Protein AF-A0A1H9I0I1-F1 (afdb_monomer_lite)

pLDDT: mean 81.77, std 9.26, range [49.38, 92.12]

Secondary structure (DSSP, 8-state):
----TTPPPPPPP--SPPP--SSHHHHHHHHHHHHHHHHHHHHHHHHHHH-TT--TTTTTEEE--GGGSEEEETTEEEEEEEEEEEETTEEEEEEEE----

Radius of gyration: 16.41 Å; chains: 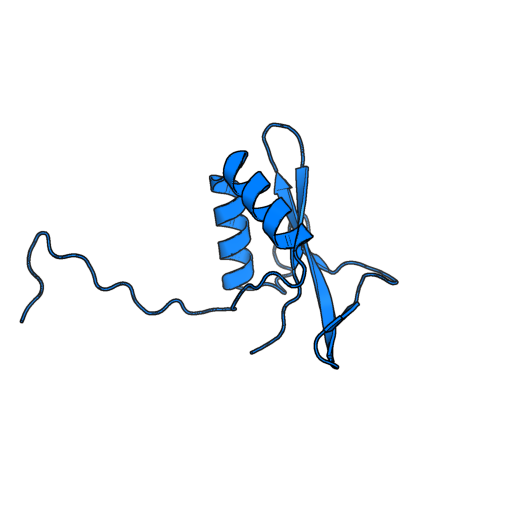1; bounding box: 33×40×46 Å

Foldseek 3Di:
DDDDVPDDDPDPPQAFFDFDDPDPVLVVLLVVCCVQPVVQSVVVVVCCRHPLCDPPCVVFKDWDDDPQQWDDDPNDIFGKMKGWGQTPVGIDIHITTGDDD

Structure (mmCIF, N/CA/C/O backbone):
data_AF-A0A1H9I0I1-F1
#
_entry.id   AF-A0A1H9I0I1-F1
#
loop_
_atom_site.group_PDB
_atom_site.id
_atom_site.type_symbol
_atom_site.label_atom_id
_atom_site.label_alt_id
_atom_site.label_comp_id
_atom_site.label_asym_id
_atom_site.label_entity_id
_atom_site.label_seq_id
_atom_site.pdbx_PDB_ins_code
_atom_site.Cartn_x
_atom_site.Cartn_y
_atom_site.Cartn_z
_atom_site.occupancy
_atom_site.B_iso_or_equiv
_atom_site.auth_seq_id
_atom_site.auth_comp_id
_atom_site.auth_asym_id
_atom_site.auth_atom_id
_atom_site.pdbx_PDB_model_num
ATOM 1 N N . MET A 1 1 ? -18.933 -26.147 -23.619 1.00 59.34 1 MET A N 1
ATOM 2 C CA . MET A 1 1 ? -17.958 -25.624 -24.600 1.00 59.34 1 MET A CA 1
ATOM 3 C C . MET A 1 1 ? -16.579 -25.801 -23.995 1.00 59.34 1 MET A C 1
ATOM 5 O O . MET A 1 1 ? -16.374 -25.314 -22.893 1.00 59.34 1 MET A O 1
ATOM 9 N N . SER A 1 2 ? -15.693 -26.562 -24.638 1.00 71.88 2 SER A N 1
ATOM 10 C CA . SER A 1 2 ? -14.329 -26.798 -24.139 1.00 71.88 2 SER A CA 1
ATOM 11 C C . SER A 1 2 ? -13.387 -25.695 -24.638 1.00 71.88 2 SER A C 1
ATOM 13 O O . SER A 1 2 ? -13.526 -25.324 -25.808 1.00 71.88 2 SER A O 1
ATOM 15 N N . PRO A 1 3 ? -12.445 -25.195 -23.815 1.00 77.69 3 PRO A N 1
ATOM 16 C CA . PRO A 1 3 ? -11.474 -24.190 -24.246 1.00 77.69 3 PRO A CA 1
ATOM 17 C C . PRO A 1 3 ? -10.625 -24.697 -25.417 1.00 77.69 3 PRO A C 1
ATOM 19 O O . PRO A 1 3 ? -10.202 -25.857 -25.425 1.00 77.69 3 PRO A O 1
ATOM 22 N N . LYS A 1 4 ? -10.370 -23.837 -26.403 1.00 79.31 4 LYS A N 1
ATOM 23 C CA . LYS A 1 4 ? -9.559 -24.124 -27.592 1.00 79.31 4 LYS A CA 1
ATOM 24 C C . LYS A 1 4 ? -8.290 -23.275 -27.621 1.00 79.31 4 LYS A C 1
ATOM 26 O O . LYS A 1 4 ? -8.166 -22.249 -26.960 1.00 79.31 4 LYS A O 1
ATOM 31 N N . LYS A 1 5 ? -7.322 -23.710 -28.432 1.00 76.94 5 LYS A N 1
ATOM 32 C CA . LYS A 1 5 ? -6.098 -22.950 -28.717 1.00 76.94 5 LYS A CA 1
ATOM 33 C C . LYS A 1 5 ? -6.467 -21.558 -29.247 1.00 76.94 5 LYS A C 1
ATOM 35 O O . LYS A 1 5 ? -7.102 -21.463 -30.29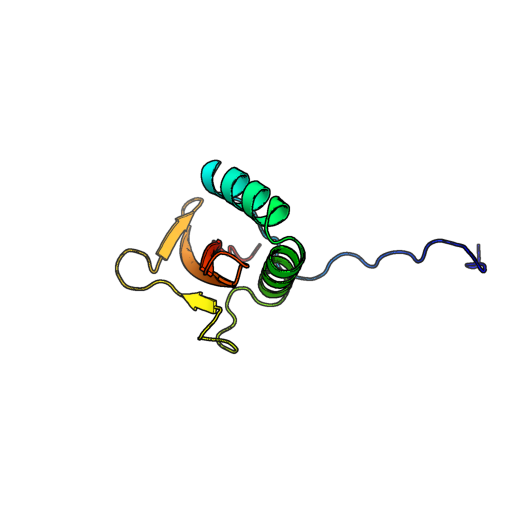2 1.00 76.94 5 LYS A O 1
ATOM 40 N N . GLY A 1 6 ? -6.020 -20.513 -28.553 1.00 82.69 6 GLY A N 1
ATOM 41 C CA . GLY A 1 6 ? -6.305 -19.116 -28.895 1.00 82.69 6 GLY A CA 1
ATOM 42 C C . GLY A 1 6 ? -7.457 -18.491 -28.105 1.00 82.69 6 GLY A C 1
ATOM 43 O O . GLY A 1 6 ? -7.608 -17.273 -28.158 1.00 82.69 6 GLY A O 1
ATOM 44 N N . ASP A 1 7 ? -8.217 -19.279 -27.338 1.00 85.56 7 ASP A N 1
ATOM 45 C CA . ASP A 1 7 ? -9.213 -18.725 -26.424 1.00 85.56 7 ASP A CA 1
ATOM 46 C C . ASP A 1 7 ? -8.513 -17.989 -25.279 1.00 85.56 7 ASP A C 1
ATOM 48 O O . ASP A 1 7 ? -7.483 -18.434 -24.757 1.00 85.56 7 ASP A O 1
ATOM 52 N N . GLN A 1 8 ? -9.087 -16.858 -24.867 1.00 78.19 8 GLN A N 1
ATOM 53 C CA . GLN A 1 8 ? -8.623 -16.191 -23.661 1.00 78.19 8 GLN A CA 1
ATOM 54 C C . GLN A 1 8 ? -8.853 -17.090 -22.449 1.00 78.19 8 GLN A C 1
ATOM 56 O O . GLN A 1 8 ? -9.938 -17.636 -22.242 1.00 78.19 8 GLN A O 1
ATOM 61 N N . VAL A 1 9 ? -7.811 -17.220 -21.632 1.00 83.44 9 VAL A N 1
ATOM 62 C CA . VAL A 1 9 ? -7.896 -17.903 -20.345 1.00 83.44 9 VAL A CA 1
ATOM 63 C C . VAL A 1 9 ? -8.829 -17.101 -19.444 1.00 83.44 9 VAL A C 1
ATOM 65 O O . VAL A 1 9 ? -8.666 -15.888 -19.304 1.00 83.44 9 VAL A O 1
ATOM 68 N N . SER A 1 10 ? -9.799 -17.769 -18.819 1.00 80.31 10 SER A N 1
ATOM 69 C CA . SER A 1 10 ? -10.612 -17.139 -17.782 1.00 80.31 10 SER A CA 1
ATOM 70 C C . SER A 1 10 ? -9.707 -16.685 -16.643 1.00 80.31 10 SER A C 1
ATOM 72 O O . SER A 1 10 ? -9.024 -17.500 -16.024 1.00 80.31 10 SER A O 1
ATOM 74 N N . VAL A 1 11 ? -9.695 -15.381 -16.377 1.00 76.00 11 VAL A N 1
ATOM 75 C CA . VAL A 1 11 ? -8.941 -14.828 -15.255 1.00 76.00 11 VAL A CA 1
ATOM 76 C C . VAL A 1 11 ? -9.691 -15.209 -13.976 1.00 76.00 11 VAL A C 1
ATOM 78 O O . VAL A 1 11 ? -10.868 -14.854 -13.852 1.00 76.00 11 VAL A O 1
ATOM 81 N N . PRO A 1 12 ? -9.073 -15.963 -13.047 1.00 74.38 12 PRO A N 1
ATOM 82 C CA . PRO A 1 12 ? -9.703 -16.245 -11.766 1.00 74.38 12 PRO A CA 1
ATOM 83 C C . PRO A 1 12 ? -9.996 -14.925 -11.038 1.00 74.38 12 PRO A C 1
ATOM 85 O O . PRO A 1 12 ? -9.273 -13.944 -11.235 1.00 74.38 12 PRO A O 1
ATOM 88 N N . PRO A 1 13 ? -11.052 -14.868 -10.208 1.00 73.75 13 PRO A N 1
ATOM 89 C CA . PRO A 1 13 ? -11.347 -13.670 -9.436 1.00 73.75 13 PRO A CA 1
ATOM 90 C C . PRO A 1 13 ? -10.117 -13.270 -8.619 1.00 73.75 13 PRO A C 1
ATOM 92 O O . PRO A 1 13 ? -9.468 -14.118 -8.005 1.00 73.75 13 PRO A O 1
ATOM 95 N N . LEU A 1 14 ? -9.793 -11.975 -8.635 1.00 71.00 14 LEU A N 1
ATOM 96 C CA . LEU A 1 14 ? -8.685 -11.433 -7.857 1.00 71.00 14 LEU A CA 1
ATOM 97 C C . LEU A 1 14 ? -8.956 -11.704 -6.372 1.00 71.00 14 LEU A C 1
ATOM 99 O O . LEU A 1 14 ? -9.882 -11.144 -5.789 1.00 71.00 14 LEU A O 1
ATOM 103 N N . SER A 1 15 ? -8.163 -12.588 -5.777 1.00 75.81 15 SER A N 1
ATOM 104 C CA . SER A 1 15 ? -8.147 -12.826 -4.337 1.00 75.81 15 SER A CA 1
ATOM 105 C C . SER A 1 15 ? -7.209 -11.833 -3.659 1.00 75.81 15 SER A C 1
ATOM 107 O O . SER A 1 15 ? -6.137 -11.557 -4.193 1.00 75.81 15 SER A O 1
ATOM 109 N N . GLY A 1 16 ? -7.568 -11.354 -2.469 1.00 82.81 16 GLY A N 1
ATOM 110 C CA . GLY A 1 16 ? -6.698 -10.508 -1.654 1.00 82.81 16 GLY A CA 1
ATOM 111 C C . GLY A 1 16 ? -7.400 -9.262 -1.132 1.00 82.81 16 GLY A C 1
ATOM 112 O O . GLY A 1 16 ? -8.627 -9.166 -1.119 1.00 82.81 16 GLY A O 1
ATOM 113 N N . TRP A 1 17 ? -6.598 -8.308 -0.681 1.00 84.12 17 TRP A N 1
ATOM 114 C CA . TRP A 1 17 ? -7.069 -7.050 -0.127 1.00 84.12 17 TRP A CA 1
ATOM 115 C C . TRP A 1 17 ? -7.525 -6.090 -1.220 1.00 84.12 17 TRP A C 1
ATOM 117 O O . TRP A 1 17 ? -6.879 -5.947 -2.261 1.00 84.12 17 TRP A O 1
ATOM 127 N N . ASN A 1 18 ? -8.621 -5.377 -0.960 1.00 83.44 18 ASN A N 1
ATOM 128 C CA . ASN A 1 18 ? -9.050 -4.299 -1.836 1.00 83.44 18 ASN A CA 1
ATOM 129 C C . ASN A 1 18 ? -8.327 -3.001 -1.464 1.00 83.44 18 ASN A C 1
ATOM 131 O O . ASN A 1 18 ? -8.484 -2.486 -0.356 1.00 83.44 18 ASN A O 1
ATOM 135 N N . VAL A 1 19 ? -7.553 -2.464 -2.402 1.00 84.44 19 VAL A N 1
ATOM 136 C CA . VAL A 1 19 ? -6.800 -1.223 -2.214 1.00 84.44 19 VAL A CA 1
ATOM 137 C C . VAL A 1 19 ? -7.626 -0.065 -2.759 1.00 84.44 19 VAL A C 1
ATOM 139 O O . VAL A 1 19 ? -7.997 -0.060 -3.930 1.00 84.44 19 VAL A O 1
ATOM 142 N N . ILE A 1 20 ? -7.914 0.918 -1.906 1.00 85.06 20 ILE A N 1
ATOM 143 C CA . ILE A 1 20 ? -8.714 2.096 -2.257 1.00 85.06 20 ILE A CA 1
ATOM 144 C C . ILE A 1 20 ? -7.933 3.387 -2.010 1.00 85.06 20 ILE A C 1
ATOM 146 O O . ILE A 1 20 ? -7.169 3.498 -1.048 1.00 85.06 20 ILE A O 1
ATOM 150 N N . HIS A 1 21 ? -8.182 4.407 -2.831 1.00 84.06 21 HIS A N 1
ATOM 151 C CA . HIS A 1 21 ? -7.769 5.770 -2.511 1.00 84.06 21 HIS A CA 1
ATOM 152 C C . HIS A 1 21 ? -8.716 6.321 -1.450 1.00 84.06 21 HIS A C 1
ATOM 154 O O . HIS A 1 21 ? -9.932 6.269 -1.611 1.00 84.06 21 HIS A O 1
ATOM 160 N N . GLY A 1 22 ? -8.176 6.857 -0.356 1.00 75.62 22 GLY A N 1
ATOM 161 C CA . GLY A 1 22 ? -9.026 7.535 0.635 1.00 75.62 22 GLY A CA 1
ATOM 162 C C . GLY A 1 22 ? -8.925 9.058 0.612 1.00 75.62 22 GLY A C 1
ATOM 163 O O . GLY A 1 22 ? -9.549 9.687 1.454 1.00 75.62 22 GLY A O 1
ATOM 164 N N . THR A 1 23 ? -8.149 9.642 -0.310 1.00 80.25 23 THR A N 1
ATOM 165 C CA . THR A 1 23 ? -8.200 11.077 -0.641 1.00 80.25 23 THR A CA 1
ATOM 166 C C . THR A 1 23 ? -7.961 11.277 -2.140 1.00 80.25 23 THR A C 1
ATOM 168 O O . THR A 1 23 ? -7.411 10.390 -2.799 1.00 80.25 23 THR A O 1
ATOM 171 N N . THR A 1 24 ? -8.359 12.433 -2.673 1.00 84.69 24 THR A N 1
ATOM 172 C CA . THR A 1 24 ? -8.160 12.788 -4.088 1.00 84.69 24 THR A CA 1
ATOM 173 C C . THR A 1 24 ? -6.681 12.968 -4.421 1.00 84.69 24 THR A C 1
ATOM 175 O O . THR A 1 24 ? -6.221 12.492 -5.453 1.00 84.69 24 THR A O 1
ATOM 178 N N . GLU A 1 25 ? -5.899 13.554 -3.515 1.00 83.81 25 GLU A N 1
ATOM 179 C CA . GLU A 1 25 ? -4.452 13.740 -3.684 1.00 83.81 25 GLU A CA 1
ATOM 180 C C . GLU A 1 25 ? -3.731 12.393 -3.807 1.00 83.81 25 GLU A C 1
ATOM 182 O O . GLU A 1 25 ? -2.799 12.254 -4.596 1.00 83.81 25 GLU A O 1
ATOM 187 N N . ALA A 1 26 ? -4.191 11.376 -3.069 1.00 83.56 26 ALA A N 1
ATOM 188 C CA . ALA A 1 26 ? -3.654 10.023 -3.171 1.00 83.56 26 ALA A CA 1
ATOM 189 C C . ALA A 1 26 ? -3.978 9.355 -4.519 1.00 83.56 26 ALA A C 1
ATOM 191 O O . ALA A 1 26 ? -3.212 8.500 -4.958 1.00 83.56 26 ALA A O 1
ATOM 192 N N . ALA A 1 27 ? -5.096 9.713 -5.160 1.00 87.00 27 ALA A N 1
ATOM 193 C CA . ALA A 1 27 ? -5.424 9.243 -6.506 1.00 87.00 27 ALA A CA 1
ATOM 194 C C . ALA A 1 27 ? -4.517 9.913 -7.547 1.00 87.00 27 ALA A C 1
ATOM 196 O O . ALA A 1 27 ? -3.839 9.222 -8.301 1.00 87.00 27 ALA A O 1
ATOM 197 N N . THR A 1 28 ? -4.401 11.244 -7.509 1.00 89.31 28 THR A N 1
ATOM 198 C CA . THR A 1 28 ? -3.527 11.998 -8.422 1.00 89.31 28 THR A CA 1
ATOM 199 C C . THR A 1 28 ? -2.056 11.595 -8.285 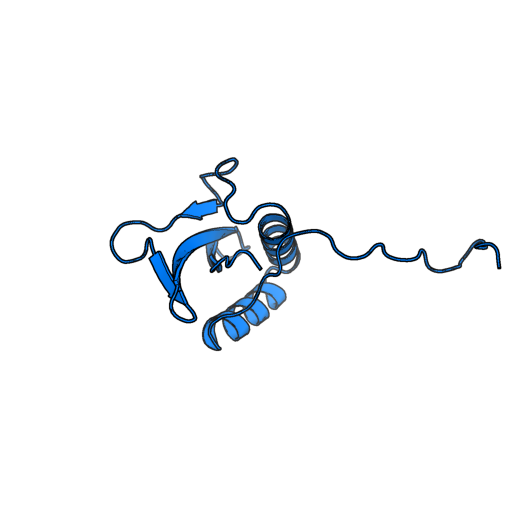1.00 89.31 28 THR A C 1
ATOM 201 O O . THR A 1 28 ? -1.378 11.374 -9.284 1.00 89.31 28 THR A O 1
ATOM 204 N N . GLY A 1 29 ? -1.554 11.441 -7.055 1.00 87.62 29 GLY A N 1
ATOM 205 C CA . GLY A 1 29 ? -0.180 10.990 -6.822 1.00 87.62 29 GLY A CA 1
ATOM 206 C C . GLY A 1 29 ? 0.077 9.569 -7.333 1.00 87.62 29 GLY A C 1
ATOM 207 O O . GLY A 1 29 ? 1.164 9.278 -7.826 1.00 87.62 29 GLY A O 1
ATOM 208 N N . TRP A 1 30 ? -0.927 8.688 -7.263 1.00 88.94 30 TRP A N 1
ATOM 209 C CA . TRP A 1 30 ? -0.834 7.341 -7.824 1.00 88.94 30 TRP A CA 1
ATOM 210 C C . TRP A 1 30 ? -0.796 7.346 -9.356 1.00 88.94 30 TRP A C 1
ATOM 212 O O . TRP A 1 30 ? 0.020 6.643 -9.946 1.00 88.94 30 TRP A O 1
ATOM 222 N N . GLU A 1 31 ? -1.631 8.157 -10.006 1.00 91.88 31 GLU A N 1
ATOM 223 C CA . GLU A 1 31 ? -1.619 8.315 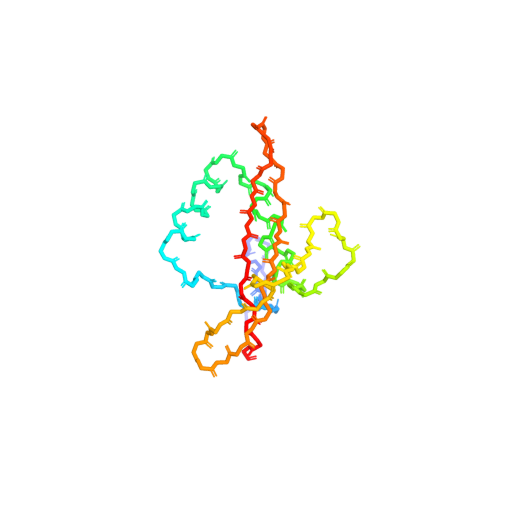-11.466 1.00 91.88 31 GLU A CA 1
ATOM 224 C C . GLU A 1 31 ? -0.267 8.832 -11.970 1.00 91.88 31 GLU A C 1
ATOM 226 O O . GLU A 1 31 ? 0.301 8.277 -12.914 1.00 91.88 31 GLU A O 1
ATOM 231 N N . GLU A 1 32 ? 0.288 9.841 -11.297 1.00 90.75 32 GLU A N 1
ATOM 232 C CA . GLU A 1 32 ? 1.611 10.375 -11.617 1.00 90.75 32 GLU A CA 1
ATOM 233 C C . GLU A 1 32 ? 2.701 9.313 -11.447 1.00 90.75 32 GLU A C 1
ATOM 235 O O . GLU A 1 32 ? 3.545 9.119 -12.324 1.00 90.75 32 GLU A O 1
ATOM 240 N N . LEU A 1 33 ? 2.641 8.549 -10.358 1.00 89.06 33 LEU A N 1
ATOM 241 C CA . LEU A 1 33 ? 3.559 7.446 -10.118 1.00 89.06 33 LEU A CA 1
ATOM 242 C C . LEU A 1 33 ? 3.466 6.370 -11.211 1.00 89.06 33 LEU A C 1
ATOM 244 O O . LEU A 1 33 ? 4.493 5.869 -11.673 1.00 89.06 33 LEU A O 1
ATOM 248 N N . CYS A 1 34 ? 2.258 6.014 -11.650 1.00 92.12 34 CYS A N 1
ATOM 249 C CA . CYS A 1 34 ? 2.065 5.088 -12.763 1.00 92.12 34 CYS A CA 1
ATOM 250 C C . CYS A 1 34 ? 2.677 5.625 -14.063 1.00 92.12 34 CYS A C 1
ATOM 252 O O . CYS A 1 34 ? 3.219 4.837 -14.836 1.00 92.12 34 CYS A O 1
ATOM 254 N N . ARG A 1 35 ? 2.646 6.944 -14.290 1.00 91.12 35 ARG A N 1
ATOM 255 C CA . ARG A 1 35 ? 3.245 7.583 -15.469 1.00 91.12 35 ARG A CA 1
ATOM 256 C C . ARG A 1 35 ? 4.769 7.469 -15.482 1.00 91.12 35 ARG A C 1
ATOM 258 O O . ARG A 1 35 ? 5.339 7.162 -16.525 1.00 91.12 35 ARG A O 1
ATOM 265 N N . VAL A 1 36 ? 5.423 7.702 -14.343 1.00 90.31 36 VAL A N 1
ATOM 266 C CA . VAL A 1 36 ? 6.896 7.775 -14.268 1.00 90.31 36 VAL A CA 1
ATOM 267 C C . VAL A 1 36 ? 7.565 6.458 -13.863 1.00 90.31 36 VAL A C 1
ATOM 269 O O . VAL A 1 36 ? 8.745 6.253 -14.135 1.00 90.31 36 VAL A O 1
ATOM 272 N N . ALA A 1 37 ? 6.835 5.546 -13.211 1.00 90.12 37 ALA A N 1
ATOM 273 C CA . ALA A 1 37 ? 7.396 4.337 -12.606 1.00 90.12 37 ALA A CA 1
ATOM 274 C C . ALA A 1 37 ? 6.428 3.135 -12.617 1.00 90.12 37 ALA A C 1
ATOM 276 O O . ALA A 1 37 ? 6.330 2.401 -11.628 1.00 90.12 37 ALA A O 1
ATOM 277 N N . LEU A 1 38 ? 5.748 2.887 -13.745 1.00 90.75 38 LEU A N 1
ATOM 278 C CA . LEU A 1 38 ? 4.726 1.834 -13.884 1.00 90.75 38 LEU A CA 1
ATOM 279 C C . LEU A 1 38 ? 5.119 0.457 -13.304 1.00 90.75 38 LEU A C 1
ATOM 281 O O . LEU A 1 38 ? 4.330 -0.097 -12.534 1.00 9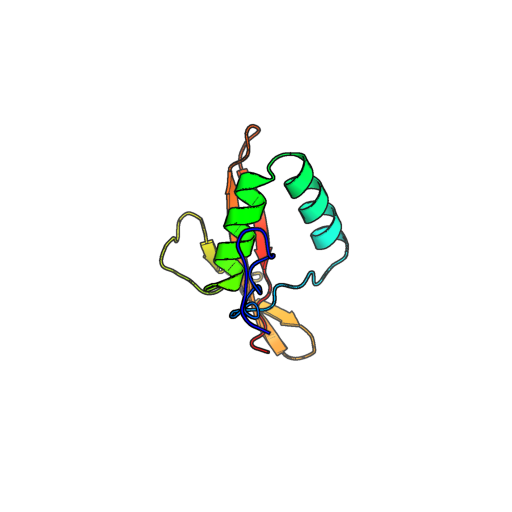0.75 38 LEU A O 1
ATOM 285 N N . PRO A 1 39 ? 6.315 -0.110 -13.581 1.00 91.31 39 PRO A N 1
ATOM 286 C CA . PRO A 1 39 ? 6.669 -1.427 -13.048 1.00 91.31 39 PRO A CA 1
ATOM 287 C C . PRO A 1 39 ? 6.761 -1.450 -11.518 1.00 91.31 39 PRO A C 1
ATOM 289 O O . PRO A 1 39 ? 6.434 -2.454 -10.884 1.00 91.31 39 PRO A O 1
ATOM 292 N N . ASN A 1 40 ? 7.195 -0.345 -10.910 1.00 89.81 40 ASN A N 1
ATOM 293 C CA . ASN A 1 40 ? 7.340 -0.248 -9.462 1.00 89.81 40 ASN A CA 1
ATOM 294 C C . ASN A 1 40 ? 5.991 0.039 -8.791 1.00 89.81 40 ASN A C 1
ATOM 296 O O . ASN A 1 40 ? 5.709 -0.549 -7.748 1.00 89.81 40 ASN A O 1
ATOM 300 N N . ALA A 1 41 ? 5.125 0.832 -9.431 1.00 90.44 41 ALA A N 1
ATOM 301 C CA . ALA A 1 41 ? 3.735 1.004 -9.014 1.00 90.44 41 ALA A CA 1
ATOM 302 C C . ALA A 1 41 ? 2.979 -0.337 -9.015 1.00 90.44 41 ALA A C 1
ATOM 304 O O . ALA A 1 41 ? 2.342 -0.686 -8.025 1.00 90.44 41 ALA A O 1
ATOM 305 N N . HIS A 1 42 ? 3.129 -1.150 -10.068 1.00 91.38 42 HIS A N 1
ATOM 306 C CA . HIS A 1 42 ? 2.542 -2.496 -10.118 1.00 91.38 42 HIS A CA 1
ATOM 307 C C . HIS A 1 42 ? 3.013 -3.371 -8.952 1.00 91.38 42 HIS A C 1
ATOM 309 O O . HIS A 1 42 ? 2.194 -3.980 -8.272 1.00 91.38 42 HIS A O 1
ATOM 315 N N . ARG A 1 43 ? 4.322 -3.404 -8.672 1.00 89.75 43 ARG A N 1
ATOM 316 C CA . ARG A 1 43 ? 4.866 -4.177 -7.541 1.00 89.75 43 ARG A CA 1
ATOM 317 C C . ARG A 1 43 ? 4.317 -3.713 -6.193 1.00 89.75 43 ARG A C 1
ATOM 319 O O . ARG A 1 43 ? 4.034 -4.554 -5.348 1.00 89.75 43 ARG A O 1
ATOM 326 N N . CYS A 1 44 ? 4.167 -2.402 -6.001 1.00 89.88 44 CYS A N 1
ATOM 327 C CA . CYS A 1 44 ? 3.539 -1.843 -4.806 1.00 89.88 44 CYS A CA 1
ATOM 328 C C . CYS A 1 44 ? 2.085 -2.321 -4.673 1.00 89.88 44 CYS A C 1
ATOM 330 O O . CYS A 1 44 ? 1.717 -2.883 -3.644 1.00 89.88 44 CYS A O 1
ATOM 332 N N . LEU A 1 45 ? 1.277 -2.182 -5.731 1.00 89.38 45 LEU A N 1
ATOM 333 C CA . LEU A 1 45 ? -0.128 -2.595 -5.709 1.00 89.38 45 LEU A CA 1
ATOM 334 C C . LEU A 1 45 ? -0.288 -4.092 -5.415 1.00 89.38 45 LEU A C 1
ATOM 336 O O . LEU A 1 45 ? -1.138 -4.471 -4.614 1.00 89.38 45 LEU A O 1
ATOM 340 N N . GLU A 1 46 ? 0.544 -4.936 -6.022 1.00 90.06 46 GLU A N 1
ATOM 341 C CA . GLU A 1 46 ? 0.517 -6.380 -5.783 1.00 90.06 46 GLU A CA 1
ATOM 342 C C . GLU A 1 46 ? 0.930 -6.741 -4.347 1.00 90.06 46 GLU A C 1
ATOM 344 O O . GLU A 1 46 ? 0.288 -7.588 -3.721 1.00 90.06 46 GLU A O 1
ATOM 349 N N . ALA A 1 47 ? 1.934 -6.065 -3.776 1.00 88.31 47 ALA A N 1
ATOM 350 C CA . ALA A 1 47 ? 2.317 -6.259 -2.376 1.00 88.31 47 ALA A CA 1
ATOM 351 C C . ALA A 1 47 ? 1.165 -5.909 -1.420 1.00 88.31 47 ALA A C 1
ATOM 353 O O . ALA A 1 47 ? 0.841 -6.688 -0.524 1.00 88.31 47 ALA A O 1
ATOM 354 N N . LEU A 1 48 ? 0.488 -4.785 -1.666 1.00 87.44 48 LEU A N 1
ATOM 355 C CA . LEU A 1 48 ? -0.653 -4.329 -0.870 1.00 87.44 48 LEU A CA 1
ATOM 356 C C . LEU A 1 48 ? -1.879 -5.233 -1.008 1.00 87.44 48 LEU A C 1
ATOM 358 O O . LEU A 1 48 ? -2.603 -5.432 -0.038 1.00 87.44 48 LEU A O 1
ATOM 362 N N . ARG A 1 49 ? -2.125 -5.785 -2.200 1.00 88.00 49 ARG A N 1
ATOM 363 C CA . ARG A 1 49 ? -3.197 -6.767 -2.423 1.00 88.00 49 ARG A CA 1
ATOM 364 C C . ARG A 1 49 ? -2.915 -8.096 -1.736 1.00 88.00 49 ARG A C 1
ATOM 366 O O . ARG A 1 49 ? -3.852 -8.757 -1.292 1.00 88.00 49 ARG A O 1
ATOM 373 N N . THR A 1 50 ? -1.645 -8.476 -1.648 1.00 89.06 50 THR A N 1
ATOM 374 C CA . THR A 1 50 ? -1.221 -9.737 -1.036 1.00 89.06 50 THR A CA 1
ATOM 375 C C . THR A 1 50 ? -1.277 -9.651 0.486 1.00 89.06 50 THR A C 1
ATOM 377 O O . THR A 1 50 ? -2.013 -10.403 1.121 1.00 89.06 50 THR A O 1
ATOM 380 N N . ASP A 1 51 ? -0.517 -8.726 1.073 1.00 87.44 51 ASP A N 1
ATOM 381 C CA . ASP A 1 51 ? -0.466 -8.511 2.516 1.00 87.44 51 ASP A CA 1
ATOM 382 C C . ASP A 1 51 ? -0.043 -7.062 2.830 1.00 87.44 51 ASP A C 1
ATOM 384 O O . ASP A 1 51 ? 1.146 -6.738 2.939 1.00 87.44 51 ASP A O 1
ATOM 388 N N . PRO A 1 52 ? -1.010 -6.154 2.998 1.00 84.94 52 PRO A N 1
ATOM 389 C CA . PRO A 1 52 ? -0.725 -4.751 3.233 1.00 84.94 52 PRO A CA 1
ATOM 390 C C . PRO A 1 52 ? -0.195 -4.461 4.643 1.00 84.94 52 PRO A C 1
ATOM 392 O O . PRO A 1 52 ? 0.264 -3.348 4.894 1.00 84.94 52 PRO A O 1
ATOM 395 N N . LEU A 1 53 ? -0.240 -5.437 5.553 1.00 86.31 53 LEU A N 1
ATOM 396 C CA . LEU A 1 53 ? 0.295 -5.330 6.913 1.00 86.31 53 LEU A CA 1
ATOM 397 C C . LEU A 1 53 ? 1.614 -6.107 7.058 1.00 86.31 53 LEU A C 1
ATOM 399 O O . LEU A 1 53 ? 2.100 -6.323 8.174 1.00 86.31 53 LEU A O 1
ATOM 403 N N . SER A 1 54 ? 2.192 -6.537 5.931 1.00 86.44 54 SER A N 1
ATOM 404 C CA . SER A 1 54 ? 3.409 -7.332 5.915 1.00 86.44 54 SER A CA 1
ATOM 405 C C . SER A 1 54 ? 4.563 -6.586 6.566 1.00 86.44 54 SER A C 1
ATOM 407 O O . SER A 1 54 ? 4.924 -5.469 6.196 1.00 86.44 54 SER A O 1
ATOM 409 N N . ARG A 1 55 ? 5.199 -7.261 7.523 1.00 85.75 55 ARG A N 1
ATOM 410 C CA . ARG A 1 55 ? 6.456 -6.829 8.151 1.00 85.75 55 ARG A CA 1
ATOM 411 C C . ARG A 1 55 ? 7.673 -7.539 7.557 1.00 85.75 55 ARG A C 1
ATOM 413 O O . ARG A 1 55 ? 8.784 -7.353 8.043 1.00 85.75 55 ARG A O 1
ATOM 420 N N . ALA A 1 56 ? 7.474 -8.358 6.521 1.00 85.69 56 ALA A N 1
ATOM 421 C CA . ALA A 1 56 ? 8.531 -9.176 5.930 1.00 85.69 56 ALA A CA 1
ATOM 422 C C . ALA A 1 56 ? 9.594 -8.340 5.199 1.00 85.69 56 ALA A C 1
ATOM 424 O O . ALA A 1 56 ? 10.737 -8.773 5.075 1.00 85.69 56 ALA A O 1
ATOM 425 N N . ASN A 1 57 ? 9.239 -7.138 4.734 1.00 81.44 57 ASN A N 1
ATOM 426 C CA . ASN A 1 57 ? 10.145 -6.244 4.019 1.00 81.44 57 ASN A CA 1
ATOM 427 C C . ASN A 1 57 ? 10.154 -4.848 4.651 1.00 81.44 57 ASN A C 1
ATOM 429 O O . ASN A 1 57 ? 9.710 -3.881 4.038 1.00 81.44 57 ASN A O 1
ATOM 433 N N . TRP A 1 58 ? 10.660 -4.752 5.886 1.00 80.62 58 TRP A N 1
ATOM 434 C CA . TRP A 1 58 ? 10.592 -3.520 6.687 1.00 80.62 58 TRP A CA 1
ATOM 435 C C . TRP A 1 58 ? 11.193 -2.293 5.982 1.00 80.62 58 TRP A C 1
ATOM 437 O O . TRP A 1 58 ? 10.696 -1.188 6.162 1.00 80.62 58 TRP A O 1
ATOM 447 N N . ASN A 1 59 ? 12.230 -2.493 5.158 1.00 80.94 59 ASN A N 1
ATOM 448 C CA . ASN A 1 59 ? 12.884 -1.416 4.412 1.00 80.94 59 ASN A CA 1
ATOM 449 C C . ASN A 1 59 ? 11.952 -0.766 3.386 1.00 80.94 59 ASN A C 1
ATOM 451 O O . ASN A 1 59 ? 12.166 0.378 3.027 1.00 80.94 59 ASN A O 1
ATOM 455 N N . ARG A 1 60 ? 10.973 -1.511 2.861 1.00 82.62 60 ARG A N 1
ATOM 456 C CA . ARG A 1 60 ? 10.059 -1.025 1.822 1.00 82.62 60 ARG A CA 1
ATOM 457 C C . ARG A 1 60 ? 8.636 -0.865 2.301 1.00 82.62 60 ARG A C 1
ATOM 459 O O . ARG A 1 60 ? 7.878 -0.198 1.624 1.00 82.62 60 ARG A O 1
ATOM 466 N N . GLN A 1 61 ? 8.258 -1.506 3.398 1.00 88.44 61 GLN A N 1
ATOM 467 C CA . GLN A 1 61 ? 6.909 -1.467 3.928 1.00 88.44 61 GLN A CA 1
ATOM 468 C C . GLN A 1 61 ? 6.968 -1.406 5.446 1.00 88.44 61 GLN A C 1
ATOM 470 O O . GLN A 1 61 ? 7.464 -2.326 6.099 1.00 88.44 61 GLN A O 1
ATOM 475 N N . HIS A 1 62 ? 6.446 -0.328 6.018 1.00 87.88 62 HIS A N 1
ATOM 476 C CA . HIS A 1 62 ? 6.401 -0.171 7.463 1.00 87.88 62 HIS A CA 1
ATOM 477 C C . HIS A 1 62 ? 5.215 0.678 7.905 1.00 87.88 62 HIS A C 1
ATOM 479 O O . HIS A 1 62 ? 4.786 1.610 7.226 1.00 87.88 62 HIS A O 1
ATOM 485 N N . GLN A 1 63 ? 4.703 0.379 9.096 1.00 88.25 63 GLN A N 1
ATOM 486 C CA . GLN A 1 63 ? 3.724 1.235 9.747 1.00 88.25 63 GLN A CA 1
ATOM 487 C C . GLN A 1 63 ? 4.363 2.594 10.054 1.00 88.25 63 GLN A C 1
ATOM 489 O O . GLN A 1 63 ? 5.515 2.677 10.500 1.00 88.25 63 GLN A O 1
ATOM 494 N N . LEU A 1 64 ? 3.605 3.665 9.837 1.00 88.62 64 LEU A N 1
ATOM 495 C CA . LEU A 1 64 ? 3.978 4.984 10.326 1.00 88.62 64 LEU A CA 1
ATOM 496 C C . LEU A 1 64 ? 4.027 4.989 11.861 1.00 88.62 64 LEU A C 1
ATOM 498 O O . LEU A 1 64 ? 3.483 4.113 12.533 1.00 88.62 64 LEU A O 1
ATOM 502 N N . ARG A 1 65 ? 4.714 5.974 12.445 1.00 88.12 65 ARG A N 1
ATOM 503 C CA . ARG A 1 65 ? 4.931 6.047 13.899 1.00 88.12 65 ARG A CA 1
ATOM 504 C C . ARG A 1 65 ? 4.361 7.323 14.505 1.00 88.12 65 ARG A C 1
ATOM 506 O O . ARG A 1 65 ? 4.112 8.317 13.821 1.00 88.12 65 ARG A O 1
ATOM 513 N N . GLY A 1 66 ? 4.188 7.295 15.826 1.00 90.38 66 GLY A N 1
ATOM 514 C CA . GLY A 1 66 ? 3.684 8.428 16.599 1.00 90.38 66 GLY A CA 1
ATOM 515 C C . GLY A 1 66 ? 2.283 8.835 16.151 1.00 90.38 66 GLY A C 1
ATOM 516 O O . GLY A 1 66 ? 1.441 7.985 15.885 1.00 90.38 66 GLY A O 1
ATOM 517 N N . ARG A 1 67 ? 2.047 10.141 16.009 1.00 87.06 67 ARG A N 1
ATOM 518 C CA . ARG A 1 67 ? 0.732 10.697 15.634 1.00 87.06 67 ARG A CA 1
ATOM 519 C C . ARG A 1 67 ? 0.219 10.284 14.247 1.00 87.06 67 ARG A C 1
ATOM 521 O O . ARG A 1 67 ? -0.921 10.575 13.924 1.00 87.06 67 ARG A O 1
ATOM 528 N N . HIS A 1 68 ? 1.076 9.698 13.411 1.00 85.75 68 HIS A N 1
ATOM 529 C CA . HIS A 1 68 ? 0.720 9.232 12.071 1.00 85.75 68 HIS A CA 1
ATOM 530 C C . HIS A 1 68 ? 0.528 7.714 12.019 1.00 85.75 68 HIS A C 1
ATOM 532 O O . HIS A 1 68 ? 0.227 7.193 10.955 1.00 85.75 68 HIS A O 1
ATOM 538 N N . ALA A 1 69 ? 0.736 6.997 13.131 1.00 86.50 69 ALA A N 1
ATOM 539 C CA . ALA A 1 69 ? 0.651 5.538 13.163 1.00 86.50 69 ALA A CA 1
ATOM 540 C C . ALA A 1 69 ? -0.755 5.018 12.868 1.00 86.50 69 ALA A C 1
ATOM 542 O O . ALA A 1 69 ? -0.910 3.926 12.316 1.00 86.50 69 ALA A O 1
ATOM 543 N N . THR A 1 70 ? -1.761 5.806 13.235 1.00 86.06 70 THR A N 1
ATOM 544 C CA . THR A 1 70 ? -3.166 5.499 13.032 1.00 86.06 70 THR A CA 1
ATOM 545 C C . THR A 1 70 ? -3.916 6.721 12.521 1.00 86.06 70 THR A C 1
ATOM 547 O O . THR A 1 70 ? -3.496 7.868 12.700 1.00 86.06 70 THR A O 1
ATOM 550 N N . ARG A 1 71 ? -5.030 6.476 11.833 1.00 83.69 71 ARG A N 1
ATOM 551 C CA . ARG A 1 71 ? -5.935 7.519 11.357 1.00 83.69 71 ARG A CA 1
ATOM 552 C C . ARG A 1 71 ? -7.365 7.007 11.366 1.00 83.69 71 ARG A C 1
ATOM 554 O O . ARG A 1 71 ? -7.622 5.865 10.993 1.00 83.69 71 ARG A O 1
ATOM 561 N N . GLU A 1 72 ? -8.299 7.869 11.744 1.00 85.50 72 GLU A N 1
ATOM 562 C CA . GLU A 1 72 ? -9.720 7.547 11.674 1.00 85.50 72 GLU A CA 1
ATOM 563 C C . GLU A 1 72 ? -10.185 7.434 10.211 1.00 85.50 72 GLU A C 1
ATOM 565 O O . GLU A 1 72 ? -9.910 8.296 9.369 1.00 85.50 72 GLU A O 1
ATOM 570 N N . TRP A 1 73 ? -10.900 6.355 9.905 1.00 80.81 73 TRP A N 1
ATOM 571 C CA . TRP A 1 73 ? -11.531 6.092 8.622 1.00 80.81 73 TRP A CA 1
ATOM 572 C C . TRP A 1 73 ? -12.896 5.447 8.846 1.00 80.81 73 TRP A C 1
ATOM 574 O O . TRP A 1 73 ? -12.992 4.361 9.413 1.00 80.81 73 TRP A O 1
ATOM 584 N N . LYS A 1 74 ? -13.964 6.112 8.387 1.00 82.38 74 LYS A N 1
ATOM 585 C CA . LYS A 1 74 ? -15.357 5.657 8.561 1.00 82.38 74 LYS A CA 1
ATOM 586 C C . LYS A 1 74 ? -15.695 5.268 10.016 1.00 82.38 74 LYS A C 1
ATOM 588 O O . LYS A 1 74 ? -16.362 4.264 10.246 1.00 82.38 74 LYS A O 1
ATOM 593 N N . GLY A 1 75 ? -15.219 6.048 10.990 1.00 85.31 75 GLY A N 1
ATOM 594 C CA . GLY A 1 75 ? -15.466 5.809 12.418 1.00 85.31 75 GLY A CA 1
ATOM 595 C C . GLY A 1 75 ? -14.639 4.678 13.037 1.00 85.31 75 GLY A C 1
ATOM 596 O O . GLY A 1 75 ? -14.911 4.276 14.162 1.00 85.31 75 GLY A O 1
ATOM 597 N N . SER A 1 76 ? -13.649 4.139 12.319 1.00 84.75 76 SER A N 1
ATOM 598 C CA . SER A 1 76 ? -12.690 3.163 12.846 1.00 84.75 76 SER A CA 1
ATOM 599 C C . SER A 1 76 ? -11.276 3.721 12.782 1.00 84.75 76 SER A C 1
ATOM 601 O O . SER A 1 76 ? -10.870 4.286 11.769 1.00 84.75 76 SER A O 1
ATOM 603 N N . GLU A 1 77 ? -10.506 3.542 13.848 1.00 86.12 77 GLU A N 1
ATOM 604 C CA . GLU A 1 77 ? -9.082 3.858 13.844 1.00 86.12 77 GLU A CA 1
ATOM 605 C C . GLU A 1 77 ? -8.321 2.748 13.108 1.00 86.12 77 GLU A C 1
ATOM 607 O O . GLU A 1 77 ? -8.360 1.584 13.505 1.00 86.12 77 GLU A O 1
ATOM 612 N N . LEU A 1 78 ? -7.670 3.099 11.998 1.00 84.75 78 LEU A N 1
ATOM 613 C CA . LEU A 1 78 ? -6.906 2.162 11.178 1.00 84.75 78 LEU A CA 1
ATOM 614 C C . LEU A 1 78 ? -5.423 2.498 11.233 1.00 84.75 78 LEU A C 1
ATOM 616 O O . LEU A 1 78 ? -5.045 3.670 11.207 1.00 84.75 78 LEU A O 1
ATOM 620 N N . GLU A 1 79 ? -4.584 1.464 11.240 1.00 86.38 79 GLU A N 1
ATOM 621 C CA . GLU A 1 79 ? -3.145 1.628 11.063 1.00 86.38 79 GLU A CA 1
ATOM 622 C C . GLU A 1 79 ? -2.845 2.273 9.706 1.00 86.38 79 GLU A C 1
ATOM 624 O O . GLU A 1 79 ? -3.425 1.912 8.676 1.00 86.38 79 GLU A O 1
ATOM 629 N N . GLN A 1 80 ? -1.912 3.222 9.702 1.00 86.50 80 GLN A N 1
ATOM 630 C CA . GLN A 1 80 ? -1.408 3.824 8.480 1.00 86.50 80 GLN A CA 1
ATOM 631 C C . GLN A 1 80 ? -0.056 3.209 8.134 1.00 86.50 80 GLN A C 1
ATOM 633 O O . GLN A 1 80 ? 0.884 3.223 8.933 1.00 86.50 80 GLN A O 1
ATOM 638 N N . TRP A 1 81 ? 0.027 2.680 6.921 1.00 88.19 81 TRP A N 1
ATOM 639 C CA . TRP A 1 81 ? 1.205 1.990 6.419 1.00 88.19 81 TRP A CA 1
ATOM 640 C C . TRP A 1 81 ? 1.804 2.745 5.255 1.00 88.19 81 TRP A C 1
ATOM 642 O O . TRP A 1 81 ? 1.092 3.372 4.473 1.00 88.19 81 TRP A O 1
ATOM 652 N N . GLU A 1 82 ? 3.119 2.678 5.154 1.00 88.38 82 GLU A N 1
ATOM 653 C CA . GLU A 1 82 ? 3.901 3.298 4.106 1.00 88.38 82 GLU A CA 1
ATOM 654 C C . GLU A 1 82 ? 4.599 2.224 3.283 1.00 88.38 82 GLU A C 1
ATOM 656 O O . GLU A 1 82 ? 5.113 1.257 3.845 1.00 88.38 82 GLU A O 1
ATOM 661 N N . TYR A 1 83 ? 4.589 2.397 1.963 1.00 88.62 83 TYR A N 1
ATOM 662 C CA . TYR A 1 83 ? 5.335 1.589 1.019 1.00 88.62 83 TYR A CA 1
ATOM 663 C C . TYR A 1 83 ? 6.274 2.481 0.201 1.00 88.62 83 TYR A C 1
ATOM 665 O O . TYR A 1 83 ? 5.829 3.390 -0.507 1.00 88.62 83 TYR A O 1
ATOM 673 N N . GLU A 1 84 ? 7.572 2.211 0.280 1.00 86.81 84 GLU A N 1
ATOM 674 C CA . GLU A 1 84 ? 8.600 2.918 -0.471 1.00 86.81 84 GLU A CA 1
ATOM 675 C C . GLU A 1 84 ? 8.742 2.340 -1.884 1.00 86.81 84 GLU A C 1
ATOM 677 O O . GLU A 1 84 ? 8.906 1.135 -2.112 1.00 86.81 84 GLU A O 1
ATOM 682 N N . ILE A 1 85 ? 8.704 3.236 -2.861 1.00 84.69 85 ILE A N 1
ATOM 683 C CA . ILE A 1 85 ? 8.755 2.948 -4.285 1.00 84.69 85 ILE A CA 1
ATOM 684 C C . ILE A 1 85 ? 9.965 3.667 -4.858 1.00 84.69 85 ILE A C 1
ATOM 686 O O . ILE A 1 85 ? 9.974 4.878 -5.039 1.00 84.69 85 ILE A O 1
ATOM 690 N N . THR A 1 86 ? 11.007 2.913 -5.180 1.00 80.75 86 THR A N 1
ATOM 691 C CA . THR A 1 86 ? 12.191 3.473 -5.833 1.00 80.75 86 THR A CA 1
ATOM 692 C C . THR A 1 86 ? 11.848 3.861 -7.275 1.00 80.75 86 THR A C 1
ATOM 694 O O . THR A 1 86 ? 11.335 3.034 -8.031 1.00 80.75 86 THR A O 1
ATOM 697 N N . THR A 1 87 ? 12.120 5.098 -7.673 1.00 73.56 87 THR A N 1
ATOM 698 C CA . THR A 1 87 ? 11.989 5.604 -9.047 1.00 73.56 87 THR A CA 1
ATOM 699 C C . THR A 1 87 ? 13.376 5.931 -9.610 1.00 73.56 87 THR A C 1
ATOM 701 O O . THR A 1 87 ? 14.382 5.831 -8.911 1.00 73.56 87 THR A O 1
ATOM 704 N N . ALA A 1 88 ? 13.462 6.292 -10.893 1.00 66.31 88 ALA A N 1
ATOM 705 C CA . ALA A 1 88 ? 14.731 6.726 -11.486 1.00 66.31 88 ALA A CA 1
ATOM 706 C C . ALA A 1 88 ? 15.235 8.063 -10.901 1.00 66.31 88 ALA A C 1
ATOM 708 O O . ALA A 1 88 ? 16.430 8.337 -10.948 1.00 66.31 88 ALA A O 1
ATOM 709 N N . GLU A 1 89 ? 14.333 8.872 -10.340 1.00 63.72 89 GLU A N 1
ATOM 710 C CA . GLU A 1 89 ? 14.612 10.208 -9.798 1.00 63.72 89 GLU A CA 1
ATOM 711 C C . GLU A 1 89 ? 14.834 10.207 -8.272 1.00 63.72 89 GLU A C 1
ATOM 713 O O . GLU A 1 89 ? 15.195 11.233 -7.703 1.00 63.72 89 GLU A O 1
ATOM 718 N N . GLY A 1 90 ? 14.641 9.067 -7.594 1.00 68.62 90 GLY A N 1
ATOM 719 C CA . GLY A 1 90 ? 14.796 8.946 -6.142 1.00 68.62 90 GLY A CA 1
ATOM 720 C C . GLY A 1 90 ? 13.886 7.877 -5.538 1.00 68.62 90 GLY A C 1
ATOM 721 O O . GLY A 1 90 ? 13.678 6.818 -6.127 1.00 68.62 90 GLY A O 1
ATOM 722 N N . SER A 1 91 ? 13.328 8.138 -4.356 1.00 63.16 91 SER A N 1
ATOM 723 C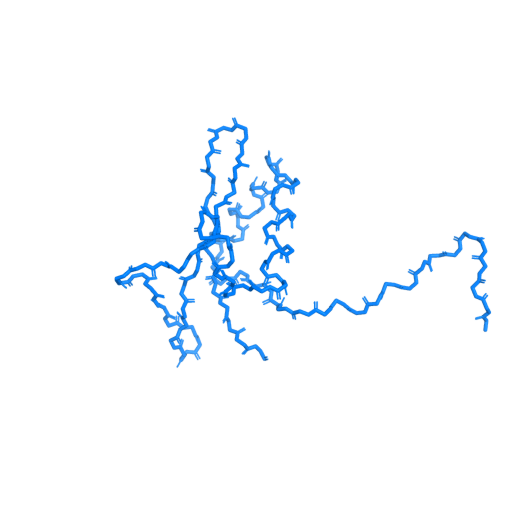 CA . SER A 1 91 ? 12.254 7.329 -3.777 1.00 63.16 91 SER A CA 1
ATOM 724 C C . SER A 1 91 ? 10.961 8.133 -3.675 1.00 63.16 91 SER A C 1
ATOM 726 O O . SER A 1 91 ? 10.948 9.303 -3.302 1.00 63.16 91 SER A O 1
ATOM 728 N N . ALA A 1 92 ? 9.865 7.497 -4.075 1.00 65.94 92 ALA A N 1
ATOM 729 C CA . ALA A 1 92 ? 8.507 7.964 -3.884 1.00 65.94 92 ALA A CA 1
ATOM 730 C C . ALA A 1 92 ? 7.846 7.101 -2.815 1.00 65.94 92 ALA A C 1
ATOM 732 O O . ALA A 1 92 ? 8.100 5.903 -2.710 1.00 65.94 92 ALA A O 1
ATOM 733 N N . THR A 1 93 ? 6.961 7.705 -2.046 1.00 66.00 93 THR A N 1
ATOM 734 C CA . THR A 1 93 ? 6.378 7.064 -0.880 1.00 66.00 93 THR A CA 1
ATOM 735 C C . THR A 1 93 ? 4.873 7.020 -1.035 1.00 66.00 93 THR A C 1
ATOM 737 O O . THR A 1 93 ? 4.242 8.047 -1.283 1.00 66.00 93 THR A O 1
ATOM 740 N N . TRP A 1 94 ? 4.286 5.835 -0.894 1.00 69.38 94 TRP A N 1
ATOM 741 C CA . TRP A 1 94 ? 2.842 5.670 -0.961 1.00 69.38 94 TRP A CA 1
ATOM 742 C C . TRP A 1 94 ? 2.294 5.200 0.380 1.00 69.38 94 TRP A C 1
ATOM 744 O O . TRP A 1 94 ? 2.765 4.211 0.933 1.00 69.38 94 TRP A O 1
ATOM 754 N N . SER A 1 95 ? 1.283 5.894 0.904 1.00 67.31 95 SER A N 1
ATOM 755 C CA . SER A 1 95 ? 0.640 5.495 2.156 1.00 67.31 95 SER A CA 1
ATOM 756 C C . SER A 1 95 ? -0.709 4.825 1.917 1.00 67.31 95 SER A C 1
ATOM 758 O O . SER A 1 95 ? -1.628 5.427 1.355 1.00 67.31 95 SER A O 1
ATOM 760 N N . ALA A 1 96 ? -0.848 3.608 2.435 1.00 69.31 96 ALA A N 1
ATOM 761 C CA . ALA A 1 96 ? -2.087 2.850 2.457 1.00 69.31 96 ALA A CA 1
ATOM 762 C C . ALA A 1 96 ? -2.859 3.083 3.755 1.00 69.31 96 ALA A C 1
ATOM 764 O O . ALA A 1 96 ? -2.280 3.207 4.836 1.00 69.31 96 ALA A O 1
ATOM 765 N N . ARG A 1 97 ? -4.186 3.018 3.651 1.00 70.69 97 ARG A N 1
ATOM 766 C CA . ARG A 1 97 ? -5.066 2.663 4.768 1.00 70.69 97 ARG A CA 1
ATOM 767 C C . ARG A 1 97 ? -5.685 1.325 4.427 1.00 70.69 97 ARG A C 1
ATOM 769 O O . ARG A 1 97 ? -6.232 1.185 3.334 1.00 70.69 97 ARG A O 1
ATOM 776 N N . THR A 1 98 ? -5.626 0.370 5.337 1.00 61.47 98 THR A N 1
ATOM 777 C CA . THR A 1 98 ? -6.074 -0.994 5.056 1.00 61.47 98 THR A CA 1
ATOM 778 C C . THR A 1 98 ? -7.199 -1.401 5.987 1.00 61.47 98 THR A C 1
ATOM 780 O O . THR A 1 98 ? -6.975 -2.029 7.018 1.00 61.47 98 THR A O 1
ATOM 783 N N . PRO A 1 99 ? -8.448 -1.038 5.635 1.00 56.09 99 PRO A N 1
ATOM 784 C CA . PRO A 1 99 ? -9.602 -1.661 6.254 1.00 56.09 99 PRO A CA 1
ATOM 785 C C . PRO A 1 99 ? -9.630 -3.143 5.860 1.00 56.09 99 PRO A C 1
ATOM 787 O O . PRO A 1 99 ? -9.520 -3.477 4.679 1.00 56.09 99 PRO A O 1
ATOM 790 N N . ARG A 1 100 ? -9.803 -4.037 6.841 1.00 52.94 100 ARG A N 1
ATOM 791 C CA . ARG A 1 100 ? -10.346 -5.372 6.562 1.00 52.94 100 ARG A CA 1
ATOM 792 C C . ARG A 1 100 ? -11.777 -5.142 6.079 1.00 52.94 100 ARG A C 1
ATOM 794 O O . ARG A 1 100 ? -12.578 -4.608 6.844 1.00 52.94 100 ARG A O 1
ATOM 801 N N . LEU A 1 101 ? -12.051 -5.438 4.809 1.00 49.38 101 LEU A N 1
ATOM 802 C CA . LEU A 1 101 ? -13.426 -5.578 4.324 1.00 49.38 101 LEU A CA 1
ATOM 803 C C . LEU A 1 101 ? -13.981 -6.929 4.773 1.00 49.38 101 LEU A C 1
ATOM 805 O O . LEU A 1 101 ? -13.192 -7.902 4.773 1.00 49.38 101 LEU A O 1
#

Sequence (101 aa):
MSPKKGDQVSVPPLSGWNVIHGTTEAATGWEELCRVALPNAHRCLEALRTDPLSRANWNRQHQLRGRHATREWKGSELEQWEYEITTAEGSATWSARTPRL